Protein AF-A0A146MG64-F1 (afdb_monomer_lite)

Organism: Schistosoma mansoni (NCBI:txid6183)

Radius of gyration: 15.77 Å; chains: 1; bounding box: 39×19×43 Å

InterPro domains:
  IPR000406 Rho protein GDP-dissociation inhibitor [PF02115] (1-65)
  IPR000406 Rho protein GDP-dissociation inhibitor [PR00492] (3-18)
  IPR000406 Rho protein GDP-dissociation inhibitor [PR00492] (19-31)
  IPR000406 Rho protein GDP-dissociation inhibitor [PR00492] (45-62)
  IPR000406 Rho protein GDP-dissociation inhibitor [PTHR10980] (1-66)
  IPR014756 Immunoglobulin E-set [SSF81296] (1-67)
  IPR024792 Rho GDP-dissociation inhibitor domain superfamily [G3DSA:2.70.50.30] (1-68)

Structure (mmCIF, N/CA/C/O backbone):
data_AF-A0A146MG64-F1
#
_entry.id   AF-A0A146MG64-F1
#
loop_
_atom_site.group_PDB
_atom_site.id
_atom_site.type_symbol
_atom_site.label_atom_id
_atom_site.label_alt_id
_atom_site.label_comp_id
_atom_site.label_asym_id
_atom_site.label_entity_id
_atom_site.label_seq_id
_atom_site.pdbx_PDB_ins_code
_atom_site.Cartn_x
_atom_site.Cartn_y
_atom_site.Cartn_z
_atom_site.occupancy
_atom_site.B_iso_or_equiv
_atom_site.auth_seq_id
_atom_site.auth_comp_id
_atom_site.auth_asym_id
_atom_site.auth_atom_id
_atom_site.pdbx_PDB_model_num
ATOM 1 N N . MET A 1 1 ? 2.488 4.072 18.218 1.00 84.19 1 MET A N 1
ATOM 2 C CA . MET A 1 1 ? 2.813 2.634 18.344 1.00 84.19 1 MET A CA 1
ATOM 3 C C . MET A 1 1 ? 2.448 1.964 17.032 1.00 84.19 1 MET A C 1
ATOM 5 O O . MET A 1 1 ? 1.355 2.221 16.547 1.00 84.19 1 MET A O 1
ATOM 9 N N . LYS A 1 2 ? 3.349 1.183 16.430 1.00 91.50 2 LYS A N 1
ATOM 10 C CA . LYS A 1 2 ? 3.023 0.403 15.230 1.00 91.50 2 LYS A CA 1
ATOM 11 C C . LYS A 1 2 ? 2.251 -0.842 15.662 1.00 91.50 2 LYS A C 1
ATOM 13 O O . LYS A 1 2 ? 2.721 -1.542 16.551 1.00 91.50 2 LYS A O 1
ATOM 18 N N . VAL A 1 3 ? 1.088 -1.072 15.063 1.00 94.25 3 VAL A N 1
ATOM 19 C CA . VAL 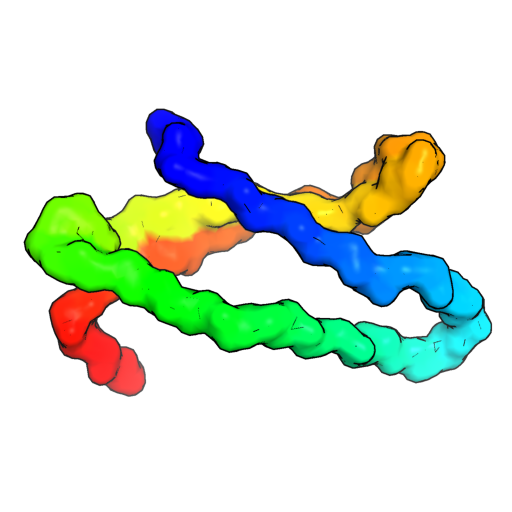A 1 3 ? 0.188 -2.174 15.443 1.00 94.25 3 VAL A CA 1
ATOM 20 C C . VAL A 1 3 ? 0.167 -3.310 14.427 1.00 94.25 3 VAL A C 1
ATOM 22 O O . VAL A 1 3 ? -0.116 -4.434 14.815 1.00 94.25 3 VAL A O 1
ATOM 25 N N . ASP A 1 4 ? 0.507 -3.035 13.165 1.00 95.62 4 ASP A N 1
ATOM 26 C CA . ASP A 1 4 ? 0.495 -4.031 12.093 1.00 95.62 4 ASP A CA 1
ATOM 27 C C . ASP A 1 4 ? 1.483 -3.683 10.955 1.00 95.62 4 ASP A C 1
ATOM 29 O O . ASP A 1 4 ? 2.018 -2.564 10.894 1.00 95.62 4 ASP A O 1
ATOM 33 N N . LYS A 1 5 ? 1.780 -4.656 10.084 1.00 95.69 5 LYS A N 1
ATOM 34 C CA . LYS A 1 5 ? 2.528 -4.500 8.829 1.00 95.69 5 LYS A CA 1
ATOM 35 C C . LYS A 1 5 ? 2.062 -5.541 7.803 1.00 95.69 5 LYS A C 1
ATOM 37 O O . LYS A 1 5 ? 2.345 -6.721 7.980 1.00 95.69 5 LYS A O 1
ATOM 42 N N . ALA A 1 6 ? 1.540 -5.080 6.670 1.00 95.94 6 ALA A N 1
ATOM 43 C CA . ALA A 1 6 ?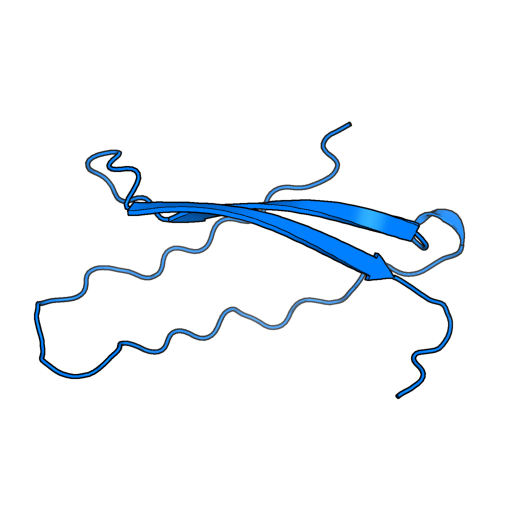 1.331 -5.905 5.481 1.00 95.94 6 ALA A CA 1
ATOM 44 C C . ALA A 1 6 ? 2.430 -5.668 4.426 1.00 95.94 6 ALA A C 1
ATOM 46 O O . 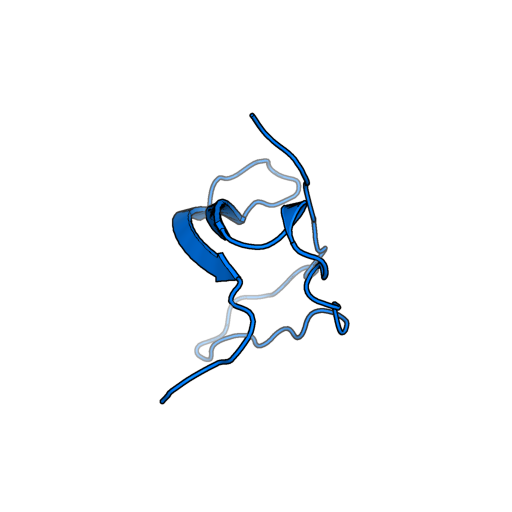ALA A 1 6 ? 3.071 -4.613 4.384 1.00 95.94 6 ALA A O 1
ATOM 47 N N . THR A 1 7 ? 2.705 -6.667 3.589 1.00 96.75 7 THR A N 1
ATOM 48 C CA . THR A 1 7 ? 3.635 -6.567 2.453 1.00 96.75 7 THR A CA 1
ATOM 49 C C . THR A 1 7 ? 3.128 -7.470 1.336 1.00 96.75 7 THR A C 1
ATOM 51 O O . THR A 1 7 ? 2.885 -8.650 1.573 1.00 96.75 7 THR A O 1
ATOM 54 N N . PHE A 1 8 ? 2.981 -6.917 0.132 1.00 97.00 8 PHE A N 1
ATOM 55 C CA . PHE A 1 8 ? 2.443 -7.622 -1.029 1.00 97.00 8 PHE A CA 1
ATOM 56 C C . PHE A 1 8 ? 3.479 -7.629 -2.152 1.00 97.00 8 PHE A C 1
ATOM 58 O O . PHE A 1 8 ? 3.902 -6.571 -2.611 1.00 97.00 8 PHE A O 1
ATOM 65 N N . MET A 1 9 ? 3.893 -8.822 -2.587 1.00 96.38 9 MET A N 1
ATOM 66 C CA . MET A 1 9 ? 4.746 -8.980 -3.765 1.00 96.38 9 MET A CA 1
ATOM 67 C C . MET A 1 9 ? 3.890 -8.787 -5.016 1.00 96.38 9 MET A C 1
ATOM 69 O O . MET A 1 9 ? 3.035 -9.619 -5.311 1.00 96.38 9 MET A O 1
ATOM 73 N N . VAL A 1 10 ? 4.131 -7.696 -5.742 1.00 97.06 10 VAL A N 1
ATOM 74 C CA . VAL A 1 10 ? 3.411 -7.388 -6.986 1.00 97.06 10 VAL A CA 1
ATOM 75 C C . VAL A 1 10 ? 4.050 -8.046 -8.212 1.00 97.06 10 VAL A C 1
ATOM 77 O O . VAL A 1 10 ? 3.373 -8.207 -9.221 1.00 97.06 10 VAL A O 1
ATOM 80 N N . GLY A 1 11 ? 5.314 -8.477 -8.119 1.00 96.75 11 GLY A N 1
ATOM 81 C CA . GLY A 1 11 ? 6.070 -9.102 -9.209 1.00 96.75 11 GLY A CA 1
ATOM 82 C C . GLY A 1 11 ? 6.881 -8.108 -10.048 1.00 96.75 11 GLY A C 1
ATOM 83 O O . GLY A 1 11 ? 7.043 -6.947 -9.678 1.00 96.75 11 GLY A O 1
ATOM 84 N N . SER A 1 12 ? 7.409 -8.580 -11.178 1.00 97.56 12 SER A N 1
ATOM 85 C CA . SER A 1 12 ? 8.227 -7.784 -12.102 1.00 97.56 12 SER A CA 1
ATOM 86 C C . SER A 1 12 ? 7.404 -7.334 -13.308 1.00 97.56 12 SER A C 1
ATOM 88 O O . SER A 1 12 ? 6.807 -8.162 -13.997 1.00 97.56 12 SER A O 1
ATOM 90 N N . TYR A 1 13 ? 7.420 -6.033 -13.596 1.00 97.25 13 TYR A N 1
ATOM 91 C CA . TYR A 1 13 ? 6.684 -5.423 -14.704 1.00 97.25 13 TYR A CA 1
ATOM 92 C C . TYR A 1 13 ? 7.652 -4.750 -15.680 1.00 97.25 13 TYR A C 1
ATOM 94 O O . TYR A 1 13 ? 8.564 -4.037 -15.267 1.00 97.25 13 TYR A O 1
ATOM 102 N N . GLY A 1 14 ? 7.467 -4.991 -16.980 1.00 97.75 14 GLY A N 1
ATOM 103 C CA . GLY A 1 14 ? 8.234 -4.315 -18.029 1.00 97.75 14 GLY A CA 1
ATOM 104 C C . GLY A 1 14 ? 7.676 -2.919 -18.343 1.00 97.75 14 GLY A C 1
ATOM 105 O O . GLY A 1 14 ? 6.541 -2.623 -17.990 1.00 97.75 14 GLY A O 1
ATOM 106 N N . PRO A 1 15 ? 8.421 -2.044 -19.031 1.00 97.62 15 PRO A N 1
ATOM 107 C CA . PRO A 1 15 ? 7.891 -0.748 -19.453 1.00 97.62 15 PRO A CA 1
ATOM 108 C C . PRO A 1 15 ? 6.782 -0.894 -20.507 1.00 97.62 15 PRO A C 1
ATOM 110 O O . PRO A 1 15 ? 6.960 -1.602 -21.501 1.00 97.62 15 PRO A O 1
ATOM 113 N N . ARG A 1 16 ? 5.669 -0.173 -20.334 1.00 97.81 16 ARG A N 1
ATOM 114 C CA . ARG A 1 16 ? 4.624 0.023 -21.353 1.00 97.81 16 ARG A CA 1
ATOM 115 C C . ARG A 1 16 ? 3.942 1.394 -21.176 1.00 97.81 16 ARG A C 1
ATOM 117 O O . ARG A 1 16 ? 4.089 1.979 -20.104 1.00 97.81 16 ARG A O 1
ATOM 124 N N . PRO A 1 17 ? 3.220 1.917 -22.185 1.00 97.81 17 PRO A N 1
ATOM 125 C CA . PRO A 1 17 ? 2.511 3.196 -22.068 1.00 97.81 17 PRO A CA 1
ATOM 126 C C . PRO A 1 17 ? 1.355 3.188 -21.057 1.00 97.81 17 PRO A C 1
ATOM 128 O O . PRO A 1 17 ? 1.052 4.226 -20.477 1.00 97.81 17 PRO A O 1
ATOM 131 N N . GLU A 1 18 ? 0.702 2.041 -20.859 1.00 98.25 18 GLU A N 1
ATOM 132 C CA . GLU A 1 18 ? -0.466 1.901 -19.984 1.00 98.25 18 GLU A CA 1
ATOM 133 C C . GLU A 1 18 ? -0.107 1.474 -18.548 1.00 98.25 18 GLU A C 1
ATOM 135 O O . GLU A 1 18 ? 0.807 0.682 -18.313 1.00 98.25 18 GLU A O 1
ATOM 140 N N . GLU A 1 19 ? -0.893 1.920 -17.568 1.00 97.56 19 GLU A N 1
ATOM 141 C CA . GLU A 1 19 ? -0.710 1.570 -16.153 1.00 97.56 19 GLU A CA 1
ATOM 142 C C . GLU A 1 19 ? -0.937 0.077 -15.880 1.00 97.56 19 GLU A C 1
ATOM 144 O O . GLU A 1 19 ? -1.714 -0.591 -16.565 1.00 97.56 19 GLU A O 1
ATOM 149 N N . TYR A 1 20 ? -0.248 -0.469 -14.876 1.00 97.75 20 TYR A N 1
ATOM 150 C CA . TYR A 1 20 ? -0.465 -1.833 -14.392 1.00 97.75 20 TYR A CA 1
ATOM 151 C C . TYR A 1 20 ? -1.460 -1.848 -13.233 1.00 97.75 20 TYR A C 1
ATOM 153 O O . TYR A 1 20 ? -1.360 -1.039 -12.315 1.00 97.75 20 TYR A O 1
ATOM 161 N N . GLU A 1 21 ? -2.376 -2.814 -13.252 1.00 97.44 21 GLU A N 1
ATOM 162 C CA . GLU A 1 21 ? -3.338 -3.042 -12.177 1.00 97.44 21 GLU A CA 1
ATOM 163 C C . GLU A 1 21 ? -2.965 -4.301 -11.394 1.00 97.44 21 GLU A C 1
ATOM 165 O O . GLU A 1 21 ? -2.665 -5.349 -11.970 1.00 97.44 21 GLU A O 1
ATOM 170 N N . PHE A 1 22 ? -3.015 -4.200 -10.068 1.00 96.44 22 PHE A N 1
ATOM 171 C CA . PHE A 1 22 ? -2.804 -5.312 -9.152 1.00 96.44 22 PHE A CA 1
ATOM 172 C C . PHE A 1 22 ? -3.872 -5.271 -8.060 1.00 96.44 22 PHE A C 1
ATOM 174 O O . PHE A 1 22 ? -4.104 -4.228 -7.448 1.00 96.44 22 PHE A O 1
ATOM 181 N N . LEU A 1 23 ? -4.506 -6.414 -7.801 1.00 97.31 23 LEU A N 1
ATOM 182 C CA . LEU A 1 23 ? -5.507 -6.567 -6.748 1.00 97.31 23 LEU A CA 1
ATOM 183 C C . LEU A 1 23 ? -4.918 -7.386 -5.601 1.00 97.31 23 LEU A C 1
ATOM 185 O O . LEU A 1 23 ? -4.492 -8.526 -5.792 1.00 97.31 23 LEU A O 1
ATOM 189 N N . THR A 1 24 ? -4.918 -6.814 -4.399 1.00 96.00 24 THR A N 1
ATOM 190 C CA . THR A 1 24 ? -4.571 -7.553 -3.183 1.00 96.00 24 THR A CA 1
ATOM 191 C C . THR A 1 24 ? -5.671 -8.564 -2.843 1.00 96.00 24 THR A C 1
ATOM 193 O O . THR A 1 24 ? -6.830 -8.378 -3.229 1.00 96.00 24 THR A O 1
ATOM 196 N N . PRO A 1 25 ? -5.351 -9.626 -2.083 1.00 95.44 25 PRO A N 1
ATOM 197 C CA . PRO A 1 25 ? -6.371 -10.475 -1.479 1.00 95.44 25 PRO A CA 1
ATOM 198 C C . PRO A 1 25 ? -7.362 -9.663 -0.633 1.00 95.44 25 PRO A C 1
ATOM 200 O O . PRO A 1 25 ? -7.054 -8.566 -0.169 1.00 95.44 25 PRO A O 1
ATOM 203 N N . VAL A 1 26 ? -8.553 -10.223 -0.417 1.00 94.94 26 VAL A N 1
ATOM 204 C CA . VAL A 1 26 ? -9.562 -9.615 0.458 1.00 94.94 26 VAL A CA 1
ATOM 205 C C . VAL A 1 26 ? -9.049 -9.588 1.898 1.00 94.94 26 VAL A C 1
ATOM 207 O O . VAL A 1 26 ? -8.613 -10.614 2.420 1.00 94.94 26 VAL A O 1
ATOM 210 N N . GLU A 1 27 ? -9.168 -8.432 2.546 1.00 92.12 27 GLU A N 1
ATOM 211 C CA . GLU A 1 27 ? -8.869 -8.241 3.965 1.00 92.12 27 GLU A CA 1
ATOM 212 C C . GLU A 1 27 ? -10.127 -7.830 4.737 1.00 92.12 27 GLU A C 1
ATOM 214 O O . GLU A 1 27 ? -11.029 -7.181 4.201 1.00 92.12 27 GLU A O 1
ATOM 219 N N . GLU A 1 28 ? -10.190 -8.202 6.015 1.00 92.06 28 GLU A N 1
ATOM 220 C CA . GLU A 1 28 ? -11.284 -7.826 6.908 1.00 92.06 28 GLU A CA 1
ATOM 221 C C . GLU A 1 28 ? -10.830 -6.727 7.876 1.00 92.06 28 GLU A C 1
ATOM 223 O O . GLU A 1 28 ? -9.848 -6.882 8.603 1.00 92.06 28 GLU A O 1
ATOM 228 N N . ALA A 1 29 ? -11.569 -5.614 7.922 1.00 92.00 29 ALA A N 1
ATOM 229 C CA . ALA A 1 29 ? -11.289 -4.536 8.865 1.00 92.00 29 ALA A CA 1
ATOM 230 C C . ALA A 1 29 ? -11.490 -5.005 10.323 1.00 92.00 29 ALA A C 1
ATOM 232 O O . ALA A 1 29 ? -12.464 -5.712 10.616 1.00 92.00 29 ALA A O 1
ATOM 233 N N . PRO A 1 30 ? -10.629 -4.586 11.269 1.00 93.00 30 PRO A N 1
ATOM 234 C CA . PRO A 1 30 ? -10.750 -5.003 12.657 1.00 93.00 30 PRO A CA 1
ATOM 235 C C . PRO A 1 30 ? -12.043 -4.468 13.289 1.00 93.00 30 PRO A C 1
ATOM 237 O O . PRO A 1 30 ? -12.512 -3.364 13.003 1.00 93.00 30 PRO A O 1
ATOM 240 N N . LYS A 1 31 ? -12.632 -5.276 14.176 1.00 91.12 31 LYS A N 1
ATOM 241 C CA . LYS A 1 31 ? -13.925 -5.008 14.821 1.00 91.12 31 LYS A CA 1
ATOM 242 C C . LYS A 1 31 ? -13.776 -4.864 16.334 1.00 91.12 31 LYS A C 1
ATOM 244 O O . LYS A 1 31 ? -12.810 -5.314 16.940 1.00 91.12 31 LYS A O 1
ATOM 249 N N . GLY A 1 32 ? -14.798 -4.281 16.955 1.00 92.94 32 GLY A N 1
ATOM 250 C CA . GLY A 1 32 ? -14.880 -4.107 18.406 1.00 92.94 32 GLY A CA 1
ATOM 251 C C . GLY A 1 32 ? -14.539 -2.691 18.861 1.00 92.94 32 GLY A C 1
ATOM 252 O O . GLY A 1 32 ? -13.973 -1.893 18.122 1.00 92.94 32 GLY A O 1
ATOM 253 N N . MET A 1 33 ? -14.934 -2.358 20.091 1.00 90.19 33 MET A N 1
ATOM 254 C CA . MET A 1 33 ? -14.831 -0.992 20.620 1.00 90.19 33 MET A CA 1
ATOM 255 C C . MET A 1 33 ? -13.383 -0.488 20.691 1.00 90.19 33 MET A C 1
ATOM 257 O O . MET A 1 33 ? -13.148 0.685 20.434 1.00 90.19 33 MET A O 1
ATOM 261 N N . LEU A 1 34 ? -12.428 -1.379 20.982 1.00 91.69 34 LEU A N 1
ATOM 262 C CA . LEU A 1 34 ? -11.004 -1.048 21.112 1.00 91.69 34 LEU A CA 1
ATOM 263 C C . LEU A 1 34 ? -10.295 -0.835 19.765 1.00 91.69 34 LEU A C 1
ATOM 265 O O . LEU A 1 34 ? -9.283 -0.147 19.721 1.00 91.69 34 LEU A O 1
ATOM 269 N N . ALA A 1 35 ? -10.817 -1.420 18.685 1.00 93.38 35 ALA A N 1
ATOM 270 C CA . ALA A 1 35 ? -10.262 -1.300 17.335 1.00 93.38 35 ALA A CA 1
ATOM 271 C C . ALA A 1 35 ? -10.898 -0.160 16.519 1.00 93.38 35 ALA A C 1
ATOM 273 O O . ALA A 1 35 ? -10.548 0.070 15.367 1.00 93.38 35 ALA A O 1
ATOM 274 N N . ARG A 1 36 ? -11.872 0.560 17.078 1.00 94.94 36 ARG A N 1
ATOM 275 C CA . ARG A 1 36 ? -12.412 1.760 16.431 1.00 94.94 36 ARG A CA 1
ATOM 276 C C . ARG A 1 36 ? -11.517 2.947 16.752 1.00 94.94 36 ARG A C 1
ATOM 278 O O . ARG A 1 36 ? -11.136 3.142 17.902 1.00 94.94 36 ARG A O 1
ATOM 285 N N . GLY A 1 37 ? -11.224 3.762 15.749 1.00 93.75 37 GLY A N 1
ATOM 286 C CA . GLY A 1 37 ? -10.326 4.903 15.884 1.00 93.75 37 GLY A CA 1
ATOM 287 C C . GLY A 1 37 ? -9.662 5.277 14.566 1.00 93.75 37 GLY A C 1
ATOM 288 O O . GLY A 1 37 ? -9.978 4.714 13.519 1.00 93.75 37 GLY A O 1
ATOM 289 N N . THR A 1 38 ? -8.744 6.240 14.629 1.00 95.50 38 THR A N 1
ATOM 290 C CA . THR A 1 38 ? -7.960 6.690 13.473 1.00 95.50 38 THR A CA 1
ATOM 291 C C . THR A 1 38 ? -6.597 6.012 13.459 1.00 95.50 38 THR A C 1
ATOM 293 O O . THR A 1 38 ? -5.793 6.167 14.380 1.00 95.50 38 THR A O 1
ATOM 296 N N . TYR A 1 39 ? -6.332 5.291 12.381 1.00 96.06 39 TYR A N 1
ATOM 297 C CA . TYR A 1 39 ? -5.080 4.620 12.081 1.00 96.06 39 TYR A CA 1
ATOM 298 C C . TYR A 1 39 ? -4.249 5.502 11.159 1.00 96.06 39 TYR A C 1
ATOM 300 O O . TYR A 1 39 ? -4.738 5.956 10.128 1.00 96.06 39 TYR A O 1
ATOM 308 N N . HIS A 1 40 ? -2.996 5.733 11.542 1.00 97.50 40 HIS A N 1
ATOM 309 C CA . HIS A 1 40 ? -2.025 6.454 10.726 1.00 97.50 40 HIS A CA 1
ATOM 310 C C . HIS A 1 40 ? -1.204 5.420 9.961 1.00 97.50 40 HIS A C 1
ATOM 312 O O . HIS A 1 40 ? -0.394 4.699 10.553 1.00 97.50 40 HIS A O 1
ATOM 318 N N . ASN A 1 41 ? -1.447 5.323 8.661 1.00 97.31 41 ASN A N 1
ATOM 319 C CA . ASN A 1 41 ? -0.826 4.348 7.782 1.00 97.31 41 ASN A CA 1
ATOM 320 C C . ASN A 1 41 ? 0.376 4.971 7.082 1.00 97.31 41 ASN A C 1
ATOM 322 O O . ASN A 1 41 ? 0.317 6.106 6.612 1.00 97.31 41 ASN A O 1
ATOM 326 N N . LYS A 1 42 ? 1.457 4.196 6.991 1.00 98.12 42 LYS A N 1
ATOM 327 C CA . LYS A 1 42 ? 2.626 4.521 6.174 1.00 98.12 42 LYS A CA 1
ATOM 328 C C . LYS A 1 42 ? 2.771 3.445 5.115 1.00 98.12 42 LYS A C 1
ATOM 330 O O . LYS A 1 42 ? 2.889 2.267 5.460 1.00 98.12 42 LYS A O 1
ATOM 335 N N . SER A 1 43 ? 2.767 3.858 3.860 1.00 98.12 43 SER A N 1
ATOM 336 C CA . SER A 1 43 ? 2.850 2.979 2.702 1.00 98.12 43 SER A CA 1
ATOM 337 C C . SER A 1 43 ? 4.073 3.354 1.879 1.00 98.12 43 SER A C 1
ATOM 339 O O . SER A 1 43 ? 4.462 4.520 1.833 1.00 98.12 43 SER A O 1
ATOM 341 N N . PHE A 1 44 ? 4.699 2.355 1.267 1.00 98.06 44 PHE A N 1
ATOM 342 C CA . PHE A 1 44 ? 5.833 2.568 0.384 1.00 98.06 44 PHE A CA 1
ATOM 343 C C . PHE A 1 44 ? 5.896 1.486 -0.694 1.00 98.06 44 PHE A C 1
ATOM 345 O O . PHE A 1 44 ? 5.462 0.355 -0.457 1.00 98.06 44 PHE A O 1
ATOM 352 N N . PHE A 1 45 ? 6.452 1.834 -1.853 1.00 98.25 45 PHE A N 1
ATOM 353 C CA . PHE A 1 45 ? 6.778 0.907 -2.932 1.00 98.25 45 PHE A CA 1
ATOM 354 C C . PHE A 1 45 ? 8.292 0.746 -3.047 1.00 98.25 45 PHE A C 1
ATOM 356 O O . PHE A 1 45 ? 9.029 1.728 -3.114 1.00 98.25 45 PHE A O 1
ATOM 363 N N . THR A 1 46 ? 8.747 -0.505 -3.082 1.00 98.50 46 THR A N 1
ATOM 364 C CA . THR A 1 46 ? 10.159 -0.869 -3.236 1.00 98.50 46 THR A CA 1
ATOM 365 C C . THR A 1 46 ? 10.302 -2.156 -4.044 1.00 98.50 46 THR A C 1
ATOM 367 O O . THR A 1 46 ? 9.306 -2.827 -4.317 1.00 98.50 46 THR A O 1
ATOM 370 N N . ASP A 1 47 ? 11.534 -2.498 -4.397 1.00 98.25 47 ASP A N 1
ATOM 371 C CA . ASP A 1 47 ? 11.920 -3.691 -5.144 1.00 98.25 47 ASP A CA 1
ATOM 372 C C . ASP A 1 47 ? 13.127 -4.398 -4.499 1.00 98.25 47 ASP A C 1
ATOM 374 O O . ASP A 1 47 ? 13.619 -4.005 -3.435 1.00 98.25 47 ASP A O 1
ATOM 378 N N . ASP A 1 48 ? 13.603 -5.469 -5.136 1.00 98.12 48 ASP A N 1
ATOM 379 C CA . ASP A 1 48 ? 14.746 -6.255 -4.660 1.00 98.12 48 ASP A CA 1
ATOM 380 C C . ASP A 1 48 ? 16.071 -5.453 -4.664 1.00 98.12 48 ASP A C 1
ATOM 382 O O . ASP A 1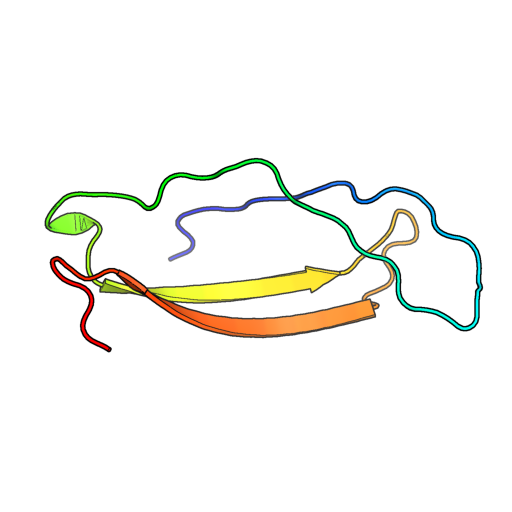 48 ? 16.988 -5.780 -3.902 1.00 98.12 48 ASP A O 1
ATOM 386 N N . ASP A 1 49 ? 16.143 -4.357 -5.434 1.00 98.06 49 ASP A N 1
ATOM 387 C CA . ASP A 1 49 ? 17.269 -3.412 -5.477 1.00 98.06 49 ASP A CA 1
ATOM 388 C C . ASP A 1 49 ? 17.222 -2.372 -4.341 1.00 98.06 49 ASP A C 1
ATOM 390 O O . ASP A 1 49 ? 18.167 -1.600 -4.147 1.00 98.06 49 ASP A O 1
ATOM 394 N N . LYS A 1 50 ? 16.158 -2.396 -3.524 1.00 97.00 50 LYS A N 1
ATOM 395 C CA . LYS A 1 50 ? 15.909 -1.486 -2.394 1.00 97.00 50 LYS A CA 1
ATOM 396 C C . LYS A 1 50 ? 15.711 -0.032 -2.819 1.00 97.00 50 LYS A C 1
ATOM 398 O O . LYS A 1 50 ? 15.981 0.878 -2.028 1.00 97.00 50 LYS A O 1
ATOM 403 N N . GLN A 1 51 ? 15.236 0.201 -4.038 1.00 98.12 51 GLN A N 1
ATOM 404 C CA . GLN A 1 51 ? 14.865 1.541 -4.471 1.00 98.12 51 GLN A CA 1
ATOM 405 C C . GLN A 1 51 ? 13.563 1.977 -3.778 1.00 98.12 51 GLN A C 1
ATOM 407 O O . GLN A 1 51 ? 12.615 1.200 -3.679 1.00 98.12 51 GLN A O 1
ATOM 412 N N . ASP A 1 52 ? 13.508 3.214 -3.278 1.00 97.88 52 ASP A N 1
ATOM 413 C CA . ASP A 1 52 ? 12.261 3.836 -2.808 1.00 97.88 52 ASP A CA 1
ATOM 414 C C . ASP A 1 52 ? 11.580 4.507 -4.002 1.00 97.88 52 ASP A C 1
ATOM 416 O O . ASP A 1 52 ? 12.015 5.563 -4.466 1.00 97.88 52 ASP A O 1
ATOM 420 N N . HIS A 1 53 ? 10.553 3.853 -4.544 1.00 97.94 53 HIS A N 1
ATOM 421 C CA . HIS A 1 53 ? 9.806 4.371 -5.693 1.00 97.94 53 HIS A CA 1
ATOM 422 C C . HIS A 1 53 ? 8.806 5.443 -5.275 1.00 97.94 53 HIS A C 1
ATOM 424 O O . HIS A 1 53 ? 8.590 6.412 -6.002 1.00 97.94 53 HIS A O 1
ATOM 430 N N . LEU A 1 54 ? 8.188 5.264 -4.108 1.00 98.31 54 LEU A N 1
ATOM 431 C CA . LEU A 1 54 ? 7.238 6.200 -3.527 1.00 98.31 54 LEU A CA 1
ATOM 432 C C . LEU A 1 54 ? 6.983 5.821 -2.071 1.00 98.31 54 LEU A C 1
ATOM 434 O O . LEU A 1 54 ? 6.649 4.673 -1.791 1.00 98.31 54 LEU A O 1
ATOM 438 N N . THR A 1 55 ? 7.001 6.809 -1.180 1.00 98.44 55 THR A N 1
ATOM 439 C CA . THR A 1 55 ? 6.596 6.671 0.223 1.00 98.44 55 THR A CA 1
ATOM 440 C C . THR A 1 55 ? 5.563 7.740 0.567 1.00 98.44 55 THR A C 1
ATOM 442 O O . THR A 1 55 ? 5.752 8.916 0.258 1.00 98.44 55 THR A O 1
ATOM 445 N N . TRP A 1 56 ? 4.463 7.350 1.213 1.00 98.38 56 TRP A N 1
ATOM 446 C CA . TRP A 1 56 ? 3.390 8.268 1.601 1.00 98.38 56 TRP A CA 1
ATOM 447 C C . TRP A 1 56 ? 2.701 7.856 2.902 1.00 98.38 56 TRP A C 1
ATOM 449 O O . TRP A 1 56 ? 2.804 6.720 3.374 1.00 98.38 56 TRP A O 1
ATOM 459 N N . GLU A 1 57 ? 1.968 8.804 3.482 1.00 98.19 57 GLU A N 1
ATOM 460 C CA . GLU A 1 57 ? 1.190 8.606 4.701 1.00 98.19 57 GLU A CA 1
ATOM 461 C C . GLU A 1 57 ? -0.276 8.971 4.471 1.00 98.19 57 GLU A C 1
ATOM 463 O O . GLU A 1 57 ? -0.595 9.881 3.706 1.00 98.19 57 GLU A O 1
ATOM 468 N N . TRP A 1 58 ? -1.176 8.248 5.132 1.00 97.88 58 TRP A N 1
ATOM 469 C CA . TRP A 1 58 ? -2.617 8.465 5.035 1.00 97.88 58 TRP A CA 1
ATOM 470 C C . TRP A 1 58 ? -3.328 7.996 6.304 1.00 97.88 58 TRP A C 1
ATOM 472 O O . TRP A 1 58 ? -2.791 7.211 7.085 1.00 97.88 58 TRP A O 1
ATOM 482 N N . ASN A 1 59 ? -4.549 8.485 6.521 1.00 96.81 59 ASN A N 1
ATOM 483 C CA . ASN A 1 59 ? -5.332 8.175 7.714 1.00 96.81 59 ASN A CA 1
ATOM 484 C C . ASN A 1 59 ? -6.558 7.330 7.363 1.00 96.81 59 ASN A C 1
ATOM 486 O O . ASN A 1 59 ? -7.300 7.670 6.444 1.00 96.81 59 ASN A O 1
ATOM 490 N N . LEU A 1 60 ? -6.802 6.272 8.138 1.00 95.12 60 LEU A N 1
ATOM 491 C CA . LEU A 1 60 ? -7.993 5.426 8.042 1.00 95.12 60 LEU A CA 1
ATOM 492 C C . LEU A 1 60 ? -8.778 5.490 9.350 1.00 95.12 60 LEU A C 1
ATOM 494 O O . LEU A 1 60 ? -8.256 5.135 10.402 1.0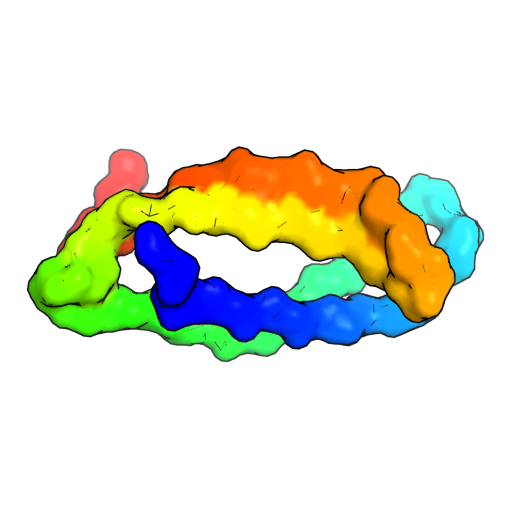0 95.12 60 LEU A O 1
ATOM 498 N N . ALA A 1 61 ? -10.037 5.916 9.307 1.00 94.44 61 ALA A N 1
ATOM 499 C CA . ALA A 1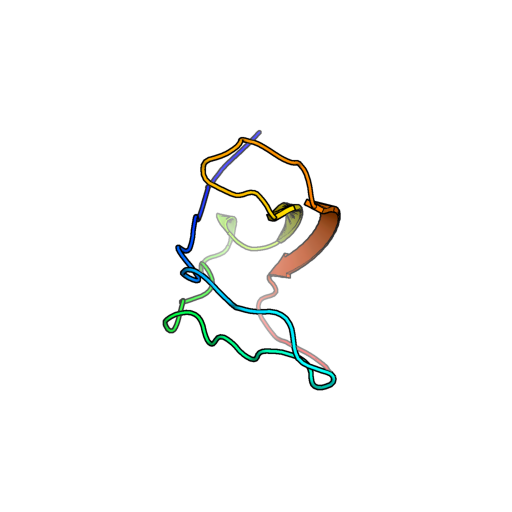 61 ? -10.882 5.995 10.496 1.00 94.44 61 ALA A CA 1
ATOM 500 C C . ALA A 1 61 ? -11.878 4.833 10.538 1.00 94.44 61 ALA A C 1
ATOM 502 O O . ALA A 1 61 ? -12.835 4.851 9.779 1.00 94.44 61 ALA A O 1
ATOM 503 N N . ILE A 1 62 ? -11.705 3.866 11.444 1.00 94.25 62 ILE A N 1
ATOM 504 C CA . ILE A 1 62 ? -12.641 2.746 11.626 1.00 94.25 62 ILE A CA 1
ATOM 505 C C . ILE A 1 62 ? -13.777 3.163 12.557 1.00 94.25 62 ILE A C 1
ATOM 507 O O . ILE A 1 62 ? -13.559 3.475 13.733 1.00 94.25 62 ILE A O 1
ATOM 511 N N . LYS A 1 63 ? -15.005 3.141 12.031 1.00 92.75 63 LYS A N 1
ATOM 512 C CA . LYS A 1 63 ? -16.230 3.542 12.736 1.00 92.75 63 LYS A CA 1
ATOM 513 C C . LYS A 1 63 ? -17.175 2.358 12.943 1.00 92.75 63 LYS A C 1
ATOM 515 O O . LYS A 1 63 ? -16.995 1.282 12.384 1.00 92.75 63 LYS A O 1
ATOM 520 N N . LYS A 1 64 ? -18.172 2.547 13.814 1.00 91.69 64 LYS A N 1
ATOM 521 C CA . LYS A 1 64 ? -19.257 1.571 14.000 1.00 91.69 64 LYS A CA 1
ATOM 522 C C . LYS A 1 64 ? -20.150 1.509 12.762 1.00 91.69 64 LYS A C 1
ATOM 524 O O . LYS A 1 64 ? -20.463 0.418 12.308 1.00 91.69 64 LYS A O 1
ATOM 529 N N . ASP A 1 65 ? -20.510 2.683 12.262 1.00 90.31 65 ASP A N 1
ATOM 530 C CA . ASP A 1 65 ? -21.392 2.891 11.126 1.00 90.31 65 ASP A CA 1
ATOM 531 C C . ASP A 1 65 ? -20.662 3.812 10.139 1.00 90.31 65 ASP A C 1
ATOM 533 O O . ASP A 1 65 ? -19.966 4.749 10.553 1.00 90.31 65 ASP A O 1
ATOM 537 N N . TRP A 1 66 ? -20.790 3.521 8.848 1.00 87.44 66 TRP A N 1
ATOM 538 C CA . TRP A 1 66 ? -20.216 4.321 7.770 1.00 87.44 66 TRP A CA 1
ATOM 539 C C . TRP A 1 66 ? -21.333 5.164 7.165 1.00 87.44 66 TRP A C 1
ATOM 541 O O . TRP A 1 66 ? -22.332 4.620 6.702 1.00 87.44 66 TRP A O 1
ATOM 551 N N . THR A 1 67 ? -21.196 6.485 7.237 1.00 80.69 67 THR A N 1
ATOM 552 C CA . THR A 1 67 ? -22.065 7.419 6.513 1.00 80.69 67 THR A CA 1
ATOM 553 C C . THR A 1 67 ? -21.432 7.721 5.160 1.00 80.69 67 THR A C 1
ATOM 555 O O . THR A 1 67 ? -20.202 7.699 5.061 1.00 80.69 67 THR A O 1
ATOM 558 N N . GLU A 1 68 ? -22.253 8.014 4.152 1.00 59.41 68 GLU A N 1
ATOM 559 C CA . GLU A 1 68 ? -21.789 8.756 2.969 1.00 59.41 68 GLU A CA 1
ATOM 560 C C . GLU A 1 68 ? -21.284 10.156 3.352 1.00 59.41 68 GLU A C 1
ATOM 562 O O . GLU A 1 68 ? -21.757 10.703 4.383 1.00 59.41 68 GLU A O 1
#

Sequence (68 aa):
MKVDKATFMVGSYGPRPEEYEFLTPVEEAPKGMLARGTYHNKSFFTDDDKQDHLTWEWNLAIKKDWTE

pLDDT: mean 94.88, std 5.51, range [59.41, 98.5]

Foldseek 3Di:
DDDDDDDDDPDDDDDDPDDDDDDDPDDDQDDDPVSFAKDKDWDFDADPVGDTPDIDIDIDGHDPDDDD

Secondary structure (DSSP, 8-state):
----------------SSPP---PPP-----SGGG-EEEEEEEEE--TT----EEEEEEEEE-SS---